Protein AF-A0A3N5NC85-F1 (afdb_monomer_lite)

Sequence (74 aa):
MVKVIAFWGIISILCAAVAGVVAGLKRRDHSFWAAWSFLFPPMLLVLLLLRTNRGPRPRRPGLDELEPDERRFL

Foldseek 3Di:
DVVVVVVLQVLLQVLLVLQLVLCVVLLHDSVVRSVCCSVPVCSSVVSVPDHRDPDDRPDDDDPVRVPPPPVVVD

pLDDT: mean 86.76, std 10.4, range [60.78, 97.62]

Structure (mmCIF, N/CA/C/O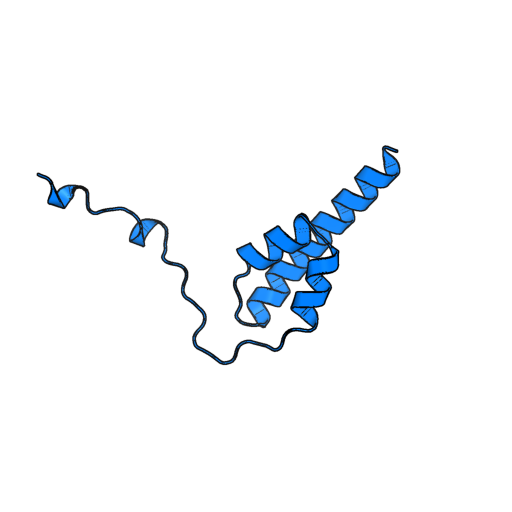 backbone):
data_AF-A0A3N5NC85-F1
#
_entry.id   AF-A0A3N5NC85-F1
#
loop_
_atom_site.group_PDB
_atom_site.id
_atom_site.type_symbol
_atom_site.label_atom_id
_atom_site.label_alt_id
_atom_site.label_comp_id
_atom_site.label_asym_id
_atom_site.label_entity_id
_atom_site.label_seq_id
_atom_site.pdbx_PDB_ins_code
_atom_site.Cartn_x
_atom_site.Cartn_y
_atom_site.Cartn_z
_atom_site.occupancy
_atom_site.B_iso_or_equiv
_atom_site.auth_seq_id
_atom_site.auth_comp_id
_atom_site.auth_asym_id
_atom_site.auth_atom_id
_atom_site.pdbx_PDB_model_num
ATOM 1 N N . MET A 1 1 ? 16.495 -5.132 -20.390 1.00 73.06 1 MET A N 1
ATOM 2 C CA . MET A 1 1 ? 16.612 -4.946 -18.925 1.00 73.06 1 MET A CA 1
ATOM 3 C C . MET A 1 1 ? 15.990 -3.637 -18.444 1.00 73.06 1 MET A C 1
ATOM 5 O O . MET A 1 1 ? 15.038 -3.713 -17.685 1.00 73.06 1 MET A O 1
ATOM 9 N N . VAL A 1 2 ? 16.415 -2.463 -18.929 1.00 84.38 2 VAL A N 1
ATOM 10 C CA . VAL A 1 2 ? 15.886 -1.152 -18.470 1.00 84.38 2 VAL A CA 1
ATOM 11 C C . VAL A 1 2 ? 14.356 -1.031 -18.571 1.00 84.38 2 VAL A C 1
ATOM 13 O O . VAL A 1 2 ? 13.705 -0.618 -17.619 1.00 84.38 2 VAL A O 1
ATOM 16 N N . LYS A 1 3 ? 13.762 -1.477 -19.688 1.00 93.12 3 LYS A N 1
ATOM 17 C CA . LYS A 1 3 ? 12.300 -1.466 -19.884 1.00 93.12 3 LYS A CA 1
ATOM 18 C C . LYS A 1 3 ? 11.543 -2.241 -18.795 1.00 93.12 3 LYS A C 1
ATOM 20 O O . LYS A 1 3 ? 10.506 -1.782 -18.343 1.00 93.12 3 LYS A O 1
ATOM 25 N N . VAL A 1 4 ? 12.074 -3.383 -18.350 1.00 92.44 4 VAL A N 1
ATOM 26 C CA . VAL A 1 4 ? 11.441 -4.228 -17.320 1.00 92.44 4 VAL A CA 1
ATOM 27 C C . VAL A 1 4 ? 11.421 -3.509 -15.973 1.00 92.44 4 VAL A C 1
ATOM 29 O O . VAL A 1 4 ? 10.399 -3.512 -15.299 1.00 92.44 4 VAL A O 1
ATOM 32 N N . ILE A 1 5 ? 12.519 -2.836 -15.621 1.00 91.94 5 ILE A N 1
ATOM 33 C CA . ILE A 1 5 ? 12.632 -2.060 -14.379 1.00 91.94 5 ILE A CA 1
ATOM 34 C C . ILE A 1 5 ? 11.653 -0.882 -14.394 1.00 91.94 5 ILE A C 1
ATOM 36 O O . ILE A 1 5 ? 10.973 -0.642 -13.401 1.00 91.94 5 ILE A O 1
ATOM 40 N N . ALA A 1 6 ? 11.537 -0.181 -15.527 1.00 94.62 6 ALA A N 1
ATOM 41 C CA . ALA A 1 6 ? 10.594 0.926 -15.672 1.00 94.62 6 ALA A CA 1
ATOM 42 C C . ALA A 1 6 ? 9.138 0.459 -15.515 1.00 94.62 6 ALA A C 1
ATOM 44 O O . ALA A 1 6 ? 8.389 1.045 -14.735 1.00 94.62 6 ALA A O 1
ATOM 45 N N . PHE A 1 7 ? 8.751 -0.629 -16.194 1.00 95.50 7 PHE A N 1
ATOM 46 C CA . PHE A 1 7 ? 7.415 -1.212 -16.033 1.00 95.50 7 PHE A CA 1
ATOM 47 C C . PHE A 1 7 ? 7.155 -1.645 -14.593 1.00 95.50 7 PHE A C 1
ATOM 49 O O . PHE A 1 7 ? 6.099 -1.335 -14.046 1.00 95.50 7 PHE A O 1
ATOM 56 N N . TRP A 1 8 ? 8.126 -2.308 -13.965 1.00 94.62 8 TRP A N 1
ATOM 57 C CA . TRP A 1 8 ? 8.007 -2.739 -12.578 1.00 94.62 8 TRP A CA 1
ATOM 58 C C . TRP A 1 8 ? 7.809 -1.556 -11.626 1.00 94.62 8 TRP A C 1
ATOM 60 O O . TRP A 1 8 ? 6.876 -1.567 -10.831 1.00 94.62 8 TRP A O 1
ATOM 70 N N . GLY A 1 9 ? 8.618 -0.501 -11.754 1.00 94.06 9 GLY A N 1
ATOM 71 C CA . GLY A 1 9 ? 8.512 0.698 -10.921 1.00 94.06 9 GLY A CA 1
ATOM 72 C C . GLY A 1 9 ? 7.166 1.411 -11.069 1.00 94.06 9 GLY A C 1
ATOM 73 O O . GLY A 1 9 ? 6.554 1.776 -10.067 1.00 94.06 9 GLY A O 1
ATOM 74 N N . ILE A 1 10 ? 6.663 1.554 -12.299 1.00 96.62 10 ILE A N 1
ATOM 75 C CA . ILE A 1 10 ? 5.346 2.162 -12.551 1.00 96.62 10 ILE A CA 1
ATOM 76 C C . ILE A 1 10 ? 4.240 1.329 -11.892 1.00 96.62 10 ILE A C 1
ATOM 78 O O . ILE A 1 10 ? 3.394 1.880 -11.187 1.00 96.62 10 ILE A O 1
ATOM 82 N N . ILE A 1 11 ? 4.269 0.005 -12.073 1.00 96.69 11 ILE A N 1
ATOM 83 C CA . ILE A 1 11 ? 3.293 -0.907 -11.462 1.00 96.69 11 ILE A CA 1
ATOM 84 C C . ILE A 1 11 ? 3.357 -0.816 -9.930 1.00 96.69 11 ILE A C 1
ATOM 86 O O . ILE A 1 11 ? 2.317 -0.673 -9.292 1.00 96.69 11 ILE A O 1
ATOM 90 N N . SER A 1 12 ? 4.554 -0.817 -9.340 1.00 95.94 12 SER A N 1
ATOM 91 C CA . SER A 1 12 ? 4.760 -0.653 -7.895 1.00 95.94 12 SER A CA 1
ATOM 92 C C . SER A 1 12 ? 4.159 0.641 -7.350 1.00 95.94 12 SER A C 1
ATOM 94 O O . SER A 1 12 ? 3.455 0.609 -6.339 1.00 95.94 12 SER A O 1
ATOM 96 N N . ILE A 1 13 ? 4.389 1.777 -8.013 1.00 97.25 13 ILE A N 1
ATOM 97 C CA . ILE A 1 13 ? 3.849 3.076 -7.579 1.00 97.25 13 ILE A CA 1
ATOM 98 C C . ILE A 1 13 ? 2.317 3.067 -7.638 1.00 97.25 13 ILE A C 1
ATOM 100 O O . ILE A 1 13 ? 1.658 3.473 -6.676 1.00 97.25 13 ILE A O 1
ATOM 104 N N . LEU A 1 14 ? 1.741 2.563 -8.734 1.00 97.62 14 LEU A N 1
ATOM 105 C CA . LEU A 1 14 ? 0.289 2.466 -8.891 1.00 97.62 14 LEU A CA 1
ATOM 106 C C . LEU A 1 14 ? -0.329 1.544 -7.831 1.00 97.62 14 LEU A C 1
ATOM 108 O O . LEU A 1 14 ? -1.308 1.920 -7.185 1.00 97.62 14 LEU A O 1
ATOM 112 N N . CYS A 1 15 ? 0.263 0.371 -7.591 1.00 96.56 15 CYS A N 1
ATOM 113 C CA . CYS A 1 15 ? -0.200 -0.560 -6.563 1.00 96.56 15 CYS A CA 1
ATOM 114 C C . CYS A 1 15 ? -0.139 0.049 -5.158 1.00 96.56 15 CYS A C 1
ATOM 116 O O . CYS A 1 15 ? -1.079 -0.128 -4.382 1.00 96.56 15 CYS A O 1
ATOM 118 N N . ALA A 1 16 ? 0.916 0.799 -4.837 1.00 96.25 16 ALA A N 1
ATOM 119 C CA . ALA A 1 16 ? 1.057 1.490 -3.557 1.00 96.25 16 ALA A CA 1
ATOM 120 C C . ALA A 1 16 ? -0.041 2.539 -3.334 1.00 96.25 16 ALA A C 1
ATOM 122 O O . ALA A 1 16 ? -0.666 2.567 -2.269 1.00 96.25 16 ALA A O 1
ATOM 123 N N . ALA A 1 17 ? -0.315 3.362 -4.351 1.00 97.19 17 ALA A N 1
ATOM 124 C CA . ALA A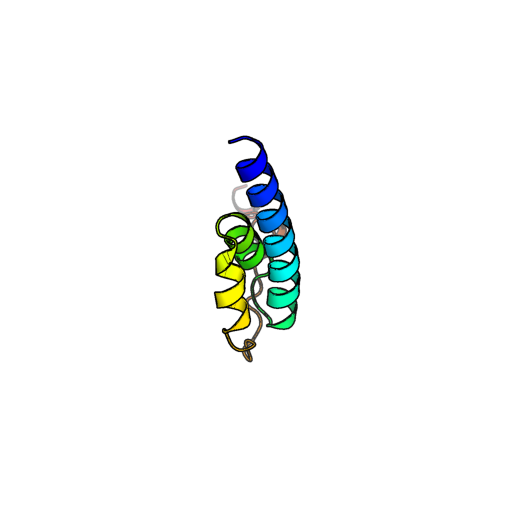 1 17 ? -1.357 4.382 -4.298 1.00 97.19 17 ALA A CA 1
ATOM 125 C C . ALA A 1 17 ? -2.745 3.755 -4.089 1.00 97.19 17 ALA A C 1
ATOM 127 O O . ALA A 1 17 ? -3.480 4.148 -3.177 1.00 97.19 17 ALA A O 1
ATOM 128 N N . VAL A 1 18 ? -3.076 2.722 -4.872 1.00 96.75 18 VAL A N 1
ATOM 129 C CA . VAL A 1 18 ? -4.350 1.998 -4.742 1.00 96.75 18 VAL A CA 1
ATOM 130 C C . VAL A 1 18 ? -4.459 1.331 -3.368 1.00 96.75 18 VAL A C 1
ATOM 132 O O . VAL A 1 18 ? -5.502 1.428 -2.719 1.00 96.75 18 VAL A O 1
ATOM 135 N N . ALA A 1 19 ? -3.387 0.706 -2.876 1.00 95.69 19 ALA A N 1
ATOM 136 C CA . ALA A 1 19 ? -3.387 0.054 -1.571 1.00 95.69 19 ALA A CA 1
ATOM 137 C C . ALA A 1 19 ? -3.614 1.040 -0.419 1.00 95.69 19 ALA A C 1
ATOM 139 O O . ALA A 1 19 ? -4.379 0.732 0.495 1.00 95.69 19 ALA A O 1
ATOM 140 N N . GLY A 1 20 ? -3.013 2.233 -0.473 1.00 93.38 20 GLY A N 1
ATOM 141 C CA . GLY A 1 20 ? -3.228 3.280 0.528 1.00 93.38 20 GLY A CA 1
ATOM 142 C C . GLY A 1 20 ? -4.699 3.696 0.632 1.00 93.38 20 GLY A C 1
ATOM 143 O O . GLY A 1 20 ? -5.249 3.770 1.736 1.00 93.38 20 GLY A O 1
ATOM 144 N N . VAL A 1 21 ? -5.363 3.882 -0.515 1.00 94.75 21 VAL A N 1
ATOM 145 C CA . VAL A 1 21 ? -6.794 4.222 -0.581 1.00 94.75 21 VAL A CA 1
ATOM 146 C C . VAL A 1 21 ? -7.657 3.066 -0.071 1.00 94.75 21 VAL A C 1
ATOM 148 O O . VAL A 1 21 ? -8.474 3.250 0.836 1.00 94.75 21 VAL A O 1
ATOM 151 N N . VAL A 1 22 ? -7.454 1.852 -0.596 1.00 94.06 22 VAL A N 1
ATOM 152 C CA . VAL A 1 22 ? -8.242 0.664 -0.223 1.00 94.06 22 VAL A CA 1
ATOM 153 C C . VAL A 1 22 ? -8.086 0.333 1.262 1.00 94.06 22 VAL A C 1
ATOM 155 O O . VAL A 1 22 ? -9.066 -0.024 1.918 1.00 94.06 22 VAL A O 1
ATOM 158 N N . ALA A 1 23 ? -6.885 0.476 1.823 1.00 92.31 23 ALA A N 1
ATOM 159 C CA . ALA A 1 23 ? -6.644 0.257 3.245 1.00 92.31 23 ALA A CA 1
ATOM 160 C C . ALA A 1 23 ? -7.395 1.280 4.106 1.00 92.31 23 ALA A C 1
ATOM 162 O O . ALA A 1 23 ? -8.009 0.892 5.101 1.00 92.31 23 ALA A O 1
ATOM 163 N N . GLY A 1 24 ? -7.433 2.550 3.688 1.00 88.50 24 GLY A N 1
ATOM 164 C CA . GLY A 1 24 ? -8.250 3.580 4.332 1.00 88.50 24 GLY A CA 1
ATOM 165 C C . GLY A 1 24 ? -9.736 3.210 4.359 1.00 88.50 24 GLY A C 1
ATOM 166 O O . GLY A 1 24 ? -10.353 3.228 5.427 1.00 88.50 24 GLY A O 1
ATOM 167 N N . LEU A 1 25 ? -10.286 2.774 3.219 1.00 89.56 25 LEU A N 1
ATOM 168 C CA . LEU A 1 25 ? -11.684 2.331 3.102 1.00 89.56 25 LEU A CA 1
ATOM 169 C C . LEU A 1 25 ? -11.976 1.081 3.948 1.00 89.56 25 LEU A C 1
ATOM 171 O O . LEU A 1 25 ? -13.020 0.987 4.595 1.00 89.56 25 LEU A O 1
ATOM 175 N N . LYS A 1 26 ? -11.035 0.131 4.000 1.00 90.00 26 LYS A N 1
ATOM 176 C CA . LYS A 1 26 ? -11.143 -1.097 4.807 1.00 90.00 26 LYS A CA 1
ATOM 177 C C . LYS A 1 26 ? -10.833 -0.882 6.296 1.00 90.00 26 LYS A C 1
ATOM 179 O O . LYS A 1 26 ? -10.813 -1.870 7.035 1.00 90.00 26 LYS A O 1
ATOM 184 N N . ARG A 1 27 ? -10.625 0.367 6.744 1.00 87.62 27 ARG A N 1
ATOM 185 C CA . ARG A 1 27 ? -10.263 0.742 8.128 1.00 87.62 27 ARG A CA 1
ATOM 186 C C . ARG A 1 27 ? -8.995 0.034 8.624 1.00 87.62 27 ARG A C 1
ATOM 188 O O . ARG A 1 27 ? -8.949 -0.491 9.737 1.00 87.62 27 ARG A O 1
ATOM 195 N N . ARG A 1 28 ? -7.975 -0.004 7.769 1.00 87.25 28 ARG A N 1
ATOM 196 C CA . ARG A 1 28 ? -6.649 -0.585 8.023 1.00 87.25 28 ARG A CA 1
ATOM 197 C C . ARG A 1 28 ? -5.551 0.465 7.898 1.00 87.25 28 ARG A C 1
ATOM 199 O O . ARG A 1 28 ? -5.786 1.578 7.430 1.00 87.25 28 ARG A O 1
ATOM 206 N N . ASP A 1 29 ? -4.342 0.090 8.300 1.00 87.94 29 ASP A N 1
ATOM 207 C CA . ASP A 1 29 ? -3.161 0.947 8.233 1.00 87.94 29 ASP A CA 1
ATOM 208 C C . ASP A 1 29 ? -2.746 1.243 6.790 1.00 87.94 29 ASP A C 1
ATOM 210 O O . ASP A 1 29 ? -2.098 0.437 6.121 1.00 87.94 29 ASP A O 1
ATOM 214 N N . HIS A 1 30 ? -3.112 2.433 6.317 1.00 90.12 30 HIS A N 1
ATOM 215 C CA . HIS A 1 30 ? -2.785 2.924 4.979 1.00 90.12 30 HIS A CA 1
ATOM 216 C C . HIS A 1 30 ? -1.281 2.887 4.662 1.00 90.12 30 HIS A C 1
ATOM 218 O O . HIS A 1 30 ? -0.908 2.362 3.617 1.00 90.12 30 HIS A O 1
ATOM 224 N N . SER A 1 31 ? -0.413 3.357 5.567 1.00 89.38 31 SER A N 1
ATOM 225 C CA . SER A 1 31 ? 1.040 3.394 5.355 1.00 89.38 31 SER A CA 1
ATOM 226 C C . SER A 1 31 ? 1.641 1.996 5.244 1.00 89.38 31 SER A C 1
ATOM 228 O O . SER A 1 31 ? 2.498 1.766 4.399 1.00 89.38 31 SER A O 1
ATOM 230 N N . PHE A 1 32 ? 1.170 1.054 6.067 1.00 91.31 32 PHE A N 1
ATOM 231 C CA . PHE A 1 32 ? 1.639 -0.330 6.039 1.00 91.31 32 PHE A CA 1
ATOM 232 C C . PHE A 1 32 ? 1.298 -0.987 4.698 1.00 91.31 32 PHE A C 1
ATOM 234 O O . PHE A 1 32 ? 2.174 -1.509 4.014 1.00 91.31 32 PHE A O 1
ATOM 241 N N . TRP A 1 33 ? 0.033 -0.908 4.283 1.00 93.94 33 TRP A N 1
ATOM 242 C CA . TRP A 1 33 ? -0.418 -1.545 3.048 1.00 93.94 33 TRP A CA 1
ATOM 243 C C . TRP A 1 33 ? 0.122 -0.875 1.780 1.00 93.94 33 TRP A C 1
ATOM 245 O O . TRP A 1 33 ? 0.413 -1.580 0.812 1.00 93.94 33 TRP A O 1
ATOM 255 N N . ALA A 1 34 ? 0.306 0.448 1.786 1.00 94.62 34 ALA A N 1
ATOM 256 C CA . ALA A 1 34 ? 0.954 1.164 0.690 1.00 94.62 34 ALA A CA 1
ATOM 257 C C . ALA A 1 34 ? 2.430 0.760 0.544 1.00 94.62 34 ALA A C 1
ATOM 259 O O . ALA A 1 34 ? 2.853 0.418 -0.558 1.00 94.62 34 ALA A O 1
ATOM 260 N N . ALA A 1 35 ? 3.192 0.722 1.644 1.00 94.44 35 ALA A N 1
ATOM 261 C CA . ALA A 1 35 ? 4.606 0.341 1.620 1.00 94.44 35 ALA A CA 1
ATOM 262 C C . ALA A 1 35 ? 4.806 -1.098 1.121 1.00 94.44 35 ALA A C 1
ATOM 264 O O . ALA A 1 35 ? 5.632 -1.348 0.242 1.00 94.44 35 ALA A O 1
ATOM 265 N N . TRP A 1 36 ? 4.001 -2.041 1.617 1.00 95.50 36 TRP A N 1
ATOM 266 C CA . TRP A 1 36 ? 4.089 -3.432 1.175 1.00 95.50 36 TRP A CA 1
ATOM 267 C C . TRP A 1 36 ? 3.670 -3.630 -0.281 1.00 95.50 36 TRP A C 1
ATOM 269 O O . TRP A 1 36 ? 4.286 -4.430 -0.977 1.00 95.50 36 TRP A O 1
ATOM 279 N N . SER A 1 37 ? 2.672 -2.886 -0.762 1.00 95.00 37 SER A N 1
ATOM 280 C CA . SER A 1 37 ? 2.242 -2.966 -2.166 1.00 95.00 37 SER A CA 1
ATOM 281 C C . SER A 1 37 ? 3.195 -2.241 -3.122 1.00 95.00 37 SER A C 1
ATOM 283 O O . SER A 1 37 ? 3.219 -2.557 -4.304 1.00 95.00 37 SER A O 1
ATOM 285 N N . PHE A 1 38 ? 4.009 -1.301 -2.634 1.00 94.50 38 PHE A N 1
ATOM 286 C CA . PHE A 1 38 ? 5.112 -0.728 -3.406 1.00 94.50 38 PHE A CA 1
ATOM 287 C C . PHE A 1 38 ? 6.245 -1.745 -3.597 1.00 94.50 38 PHE A C 1
ATOM 289 O O . PHE A 1 38 ? 6.711 -1.967 -4.717 1.00 94.50 38 PHE A O 1
ATOM 296 N N . LEU A 1 39 ? 6.667 -2.378 -2.497 1.00 94.25 39 LEU A N 1
ATOM 297 C CA . LEU A 1 39 ? 7.773 -3.338 -2.489 1.00 94.25 39 LEU A CA 1
ATOM 298 C C . LEU A 1 39 ? 7.406 -4.633 -3.223 1.00 94.25 39 LEU A C 1
ATOM 300 O O . LEU A 1 39 ? 8.203 -5.169 -3.991 1.00 94.25 39 LEU A O 1
ATOM 304 N N . PHE A 1 40 ? 6.185 -5.116 -3.004 1.00 94.56 40 PHE A N 1
ATOM 305 C CA . PHE A 1 40 ? 5.649 -6.319 -3.616 1.00 94.56 40 PHE A CA 1
ATOM 306 C C . PHE A 1 40 ? 4.250 -6.025 -4.184 1.00 94.56 40 PHE A C 1
ATOM 308 O O . PHE A 1 40 ? 3.253 -6.206 -3.482 1.00 94.56 40 PHE A O 1
ATOM 315 N N . PRO A 1 41 ? 4.143 -5.595 -5.458 1.00 91.56 41 PRO A N 1
ATOM 316 C CA . PRO A 1 41 ? 2.872 -5.222 -6.094 1.00 91.56 41 PRO A CA 1
ATOM 317 C C . PRO A 1 41 ? 1.715 -6.216 -5.901 1.00 91.56 41 PRO A C 1
ATOM 319 O O . PRO A 1 41 ? 0.596 -5.774 -5.618 1.00 91.56 41 PRO A O 1
ATOM 322 N N . PRO A 1 42 ? 1.937 -7.548 -5.952 1.00 94.50 42 PRO A N 1
ATOM 323 C CA . PRO A 1 42 ? 0.871 -8.523 -5.720 1.00 94.50 42 PRO A CA 1
ATOM 324 C C . PRO A 1 42 ? 0.239 -8.459 -4.320 1.00 94.50 42 PRO A C 1
ATOM 326 O O . PRO A 1 42 ? -0.873 -8.956 -4.136 1.00 94.50 42 PRO A O 1
ATOM 329 N N . MET A 1 43 ? 0.885 -7.821 -3.336 1.00 93.56 43 MET A N 1
ATOM 330 C CA . MET A 1 43 ? 0.339 -7.653 -1.984 1.00 93.56 43 MET A CA 1
ATOM 331 C C . MET A 1 43 ? -0.971 -6.850 -1.967 1.00 93.56 43 MET A C 1
ATOM 333 O O . MET A 1 43 ? -1.808 -7.035 -1.078 1.00 93.56 43 MET A O 1
ATOM 337 N N . LEU A 1 44 ? -1.209 -6.024 -2.990 1.00 93.25 44 LEU A N 1
ATOM 338 C CA . LEU A 1 44 ? -2.489 -5.348 -3.185 1.00 93.25 44 LEU A CA 1
ATOM 339 C C . LEU A 1 44 ? -3.656 -6.348 -3.292 1.00 93.25 44 LEU A C 1
ATOM 341 O O . LEU A 1 44 ? -4.734 -6.093 -2.754 1.00 93.25 44 LEU A O 1
ATOM 345 N N . LEU A 1 45 ? -3.457 -7.503 -3.936 1.00 94.12 45 LEU A N 1
ATOM 346 C CA . LEU A 1 45 ? -4.500 -8.528 -4.069 1.00 94.12 45 LEU A CA 1
ATOM 347 C C . LEU A 1 45 ? -4.892 -9.098 -2.704 1.00 94.12 45 LEU A C 1
ATOM 349 O O . LEU A 1 45 ? -6.075 -9.266 -2.414 1.00 94.12 45 LEU A O 1
ATOM 353 N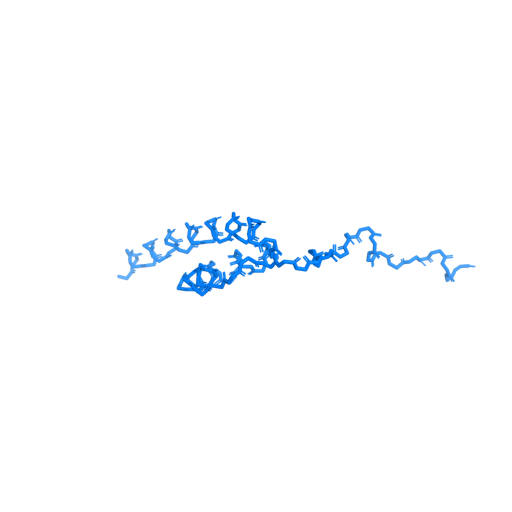 N . VAL A 1 46 ? -3.904 -9.317 -1.835 1.00 94.50 46 VAL A N 1
ATOM 354 C CA . VAL A 1 46 ? -4.122 -9.780 -0.460 1.00 94.50 46 VAL A CA 1
ATOM 355 C C . VAL A 1 46 ? -4.997 -8.779 0.300 1.00 94.50 46 VAL A C 1
ATOM 357 O O . VAL A 1 46 ? -5.981 -9.169 0.931 1.00 94.50 46 VAL A O 1
ATOM 360 N N . LEU A 1 47 ? -4.713 -7.477 0.173 1.00 92.06 47 LEU A N 1
ATOM 361 C CA . LEU A 1 47 ? -5.544 -6.421 0.760 1.00 92.06 47 LEU A CA 1
ATOM 362 C C . LEU A 1 47 ? -6.981 -6.430 0.223 1.00 92.06 47 LEU A C 1
ATOM 364 O O . LEU A 1 47 ? -7.927 -6.240 0.994 1.00 92.06 47 LEU A O 1
ATOM 368 N N . LEU A 1 48 ? -7.154 -6.618 -1.085 1.00 93.25 48 LEU A N 1
ATOM 369 C CA . LEU A 1 48 ? -8.470 -6.632 -1.722 1.00 93.25 48 LEU A CA 1
ATOM 370 C C . LEU A 1 48 ? -9.328 -7.798 -1.219 1.00 93.25 48 LEU A C 1
ATOM 372 O O . LEU A 1 48 ? -10.497 -7.576 -0.889 1.00 93.25 48 LEU A O 1
ATOM 376 N N . LEU A 1 49 ? -8.732 -8.986 -1.083 1.00 95.06 49 LEU A N 1
ATOM 377 C CA . LEU A 1 49 ? -9.389 -10.198 -0.579 1.00 95.06 49 LEU A CA 1
ATOM 378 C C . LEU A 1 49 ? -9.772 -10.098 0.901 1.00 95.06 49 LEU A C 1
ATOM 380 O O . LEU A 1 49 ? -10.781 -10.650 1.339 1.00 95.06 49 LEU A O 1
ATOM 384 N N . LEU A 1 50 ? -8.987 -9.372 1.690 1.00 91.50 50 LEU A N 1
ATOM 385 C CA . LEU A 1 50 ? -9.251 -9.205 3.110 1.00 91.50 50 LEU A CA 1
ATOM 386 C C . LEU A 1 50 ? -10.528 -8.391 3.371 1.00 91.50 50 LEU A C 1
ATOM 388 O O . LEU A 1 50 ? -10.740 -7.323 2.80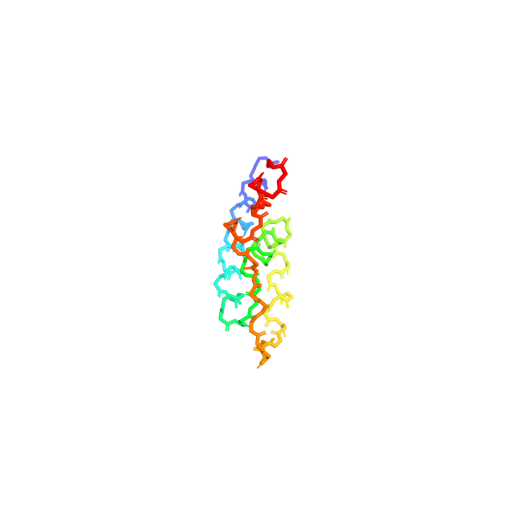0 1.00 91.50 50 LEU A O 1
ATOM 392 N N . ARG A 1 51 ? -11.375 -8.845 4.300 1.00 86.81 51 ARG A N 1
ATOM 393 C CA . ARG A 1 51 ? -12.609 -8.131 4.668 1.00 86.81 51 ARG A CA 1
ATOM 394 C C . ARG A 1 51 ? -12.307 -6.802 5.375 1.00 86.81 51 ARG A C 1
ATOM 396 O O . ARG A 1 51 ? -11.316 -6.679 6.101 1.00 86.81 51 ARG A O 1
ATOM 403 N N . THR A 1 52 ? -13.195 -5.823 5.191 1.00 85.62 52 THR A N 1
ATOM 404 C CA . THR A 1 52 ? -13.194 -4.563 5.950 1.00 85.62 52 THR A CA 1
ATOM 405 C C . THR A 1 52 ? -13.167 -4.844 7.446 1.00 85.62 52 THR A C 1
ATOM 407 O O . THR A 1 52 ? -13.970 -5.637 7.946 1.00 85.62 52 THR A O 1
ATOM 410 N N . ASN A 1 53 ? -12.248 -4.185 8.152 1.00 83.25 53 ASN A N 1
ATOM 411 C CA . ASN A 1 53 ? -12.150 -4.301 9.596 1.00 83.25 53 ASN A CA 1
ATOM 412 C C . ASN A 1 53 ? -13.370 -3.626 10.247 1.00 83.25 53 ASN A C 1
ATOM 414 O O . ASN A 1 53 ? -13.644 -2.454 9.987 1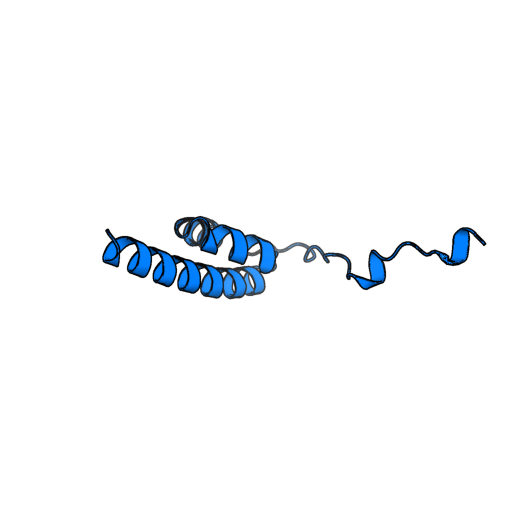.00 83.25 53 ASN A O 1
ATOM 418 N N . ARG A 1 54 ? -14.122 -4.379 11.057 1.00 78.50 54 ARG A N 1
ATOM 419 C CA . ARG A 1 54 ? -15.305 -3.882 11.786 1.00 78.50 54 ARG A CA 1
ATOM 420 C C . ARG A 1 54 ? -14.971 -3.370 13.190 1.00 78.50 54 ARG A C 1
ATOM 422 O O . ARG A 1 54 ? -15.824 -2.735 13.800 1.00 78.50 54 ARG A O 1
ATOM 429 N N . GLY A 1 55 ? -13.768 -3.650 13.694 1.00 79.50 55 GLY A N 1
ATOM 430 C CA . GLY A 1 55 ? -13.323 -3.190 15.008 1.00 79.50 55 GLY A CA 1
ATOM 431 C C . GLY A 1 55 ? -12.923 -1.709 15.029 1.00 79.50 55 GLY A C 1
ATOM 432 O O . GLY A 1 55 ? -12.854 -1.068 13.971 1.00 79.50 55 GLY A O 1
ATOM 433 N N . PRO A 1 56 ? -12.632 -1.160 16.224 1.00 70.69 56 PRO A N 1
ATOM 434 C CA . PRO A 1 56 ? -11.998 0.146 16.361 1.00 70.69 56 PRO A CA 1
ATOM 435 C C . PRO A 1 56 ? -10.742 0.197 15.489 1.00 70.69 56 PRO A C 1
ATOM 437 O O . PRO A 1 56 ? -9.928 -0.729 15.508 1.00 70.69 56 PRO A O 1
ATOM 440 N N . ARG A 1 57 ? -10.599 1.252 14.678 1.00 69.06 57 ARG A N 1
ATOM 441 C CA . ARG A 1 57 ? -9.391 1.441 13.870 1.00 69.06 57 ARG A CA 1
ATOM 442 C C . ARG A 1 57 ? -8.211 1.544 14.842 1.00 69.06 57 ARG A C 1
ATOM 444 O O . ARG A 1 57 ? -8.295 2.390 15.733 1.00 69.06 57 ARG A O 1
ATOM 451 N N . PRO A 1 58 ? -7.144 0.736 14.693 1.00 70.31 58 PRO A N 1
ATOM 452 C CA . PRO A 1 58 ? -5.944 0.917 15.494 1.00 70.31 58 PRO A CA 1
ATOM 453 C C . PRO A 1 58 ? -5.474 2.360 15.297 1.00 70.31 58 PRO A C 1
ATOM 455 O O . PRO A 1 58 ? -5.162 2.770 14.177 1.00 70.31 58 PRO A O 1
ATOM 458 N N . ARG A 1 59 ? -5.536 3.172 16.355 1.00 70.81 59 ARG A N 1
ATOM 459 C CA . ARG A 1 59 ? -4.983 4.523 16.322 1.00 70.81 59 ARG A CA 1
ATOM 460 C C . ARG A 1 59 ? -3.481 4.347 16.467 1.00 70.81 59 ARG A C 1
ATOM 462 O O . ARG A 1 59 ? -3.015 3.917 17.516 1.00 70.81 59 ARG A O 1
ATOM 469 N N . ARG A 1 60 ? -2.736 4.623 15.397 1.00 71.25 60 ARG A N 1
ATOM 470 C CA . ARG A 1 60 ? -1.285 4.746 15.508 1.00 71.25 60 ARG A CA 1
ATOM 471 C C . ARG A 1 60 ? -1.010 6.016 16.326 1.00 71.25 60 ARG A C 1
ATOM 473 O O . ARG A 1 60 ? -1.591 7.043 15.963 1.00 71.25 60 ARG A O 1
ATOM 480 N N . PRO A 1 61 ? -0.220 5.947 17.413 1.00 80.75 61 PRO A N 1
ATOM 481 C CA . PRO A 1 61 ? 0.118 7.127 18.198 1.00 80.75 61 PRO A CA 1
ATOM 482 C C . PRO A 1 61 ? 0.695 8.215 17.296 1.00 80.75 61 PRO A C 1
ATOM 484 O O . PRO A 1 61 ? 1.436 7.907 16.353 1.00 80.75 61 PRO A O 1
ATOM 487 N N . GLY A 1 62 ? 0.312 9.464 17.552 1.00 80.88 62 GLY A N 1
ATOM 488 C CA . GLY A 1 62 ? 0.923 10.612 16.883 1.00 80.88 62 GLY A CA 1
ATOM 489 C C . GLY A 1 62 ? 2.415 10.700 17.211 1.00 80.88 62 GLY A C 1
ATOM 490 O O . GLY A 1 62 ? 2.852 10.170 18.228 1.00 80.88 62 GLY A O 1
ATOM 491 N N . LEU A 1 63 ? 3.204 11.370 16.368 1.00 76.75 63 LEU A N 1
ATOM 492 C CA . LEU A 1 63 ? 4.620 11.621 16.678 1.00 76.75 63 LEU A CA 1
ATOM 493 C C . LEU A 1 63 ? 4.763 12.427 17.980 1.00 76.75 63 LEU A C 1
ATOM 495 O O . LEU A 1 63 ? 5.594 12.082 18.809 1.00 76.75 63 LEU A O 1
ATOM 499 N N . ASP A 1 64 ? 3.862 13.383 18.202 1.00 78.81 64 ASP A N 1
ATOM 500 C CA . ASP A 1 64 ? 3.785 14.190 19.427 1.00 78.81 64 ASP A CA 1
ATOM 501 C C . ASP A 1 64 ? 3.437 13.352 20.674 1.00 78.81 64 ASP A C 1
ATOM 503 O O . ASP A 1 64 ? 3.786 13.707 21.792 1.00 78.81 64 ASP A O 1
ATOM 507 N N . GLU A 1 65 ? 2.746 12.219 20.499 1.00 80.00 65 GLU A N 1
ATOM 508 C CA . GLU A 1 65 ? 2.413 11.287 21.589 1.00 80.00 65 GLU A CA 1
ATOM 509 C C . GLU A 1 65 ? 3.585 10.341 21.920 1.00 80.00 65 GLU A C 1
ATOM 511 O O . GLU A 1 65 ? 3.566 9.668 22.951 1.00 80.00 65 GLU A O 1
ATOM 516 N N . LEU A 1 66 ? 4.580 10.252 21.030 1.00 76.75 66 LEU A N 1
ATOM 517 C CA . LEU A 1 66 ? 5.773 9.414 21.172 1.00 76.75 66 LEU A CA 1
ATOM 518 C C . LEU A 1 66 ? 6.976 10.189 21.717 1.00 76.75 66 LEU A C 1
ATOM 520 O O . LEU A 1 66 ? 7.984 9.560 22.036 1.00 76.75 66 LEU A O 1
ATOM 524 N N . GLU A 1 67 ? 6.890 11.517 21.806 1.00 77.62 67 GLU A N 1
ATOM 525 C CA . GLU A 1 67 ? 7.948 12.347 22.369 1.00 77.62 67 GLU A CA 1
ATOM 526 C C . GLU A 1 67 ? 8.019 12.094 23.887 1.00 77.62 67 GLU A C 1
ATOM 528 O O . GLU A 1 67 ? 7.057 12.374 24.610 1.00 77.62 67 GLU A O 1
ATOM 533 N N . PRO A 1 68 ? 9.102 11.475 24.396 1.00 70.69 68 PRO A N 1
ATOM 534 C CA . PRO A 1 68 ? 9.244 11.255 25.824 1.00 70.69 68 PRO A CA 1
ATOM 535 C C . PRO A 1 68 ? 9.339 12.619 26.505 1.00 70.69 68 PRO A C 1
ATOM 537 O O . PRO A 1 68 ? 10.116 13.470 26.085 1.00 70.69 68 PRO A O 1
ATOM 540 N N . ASP A 1 69 ? 8.536 12.821 27.548 1.00 68.50 69 ASP A N 1
ATOM 541 C CA . ASP A 1 69 ? 8.519 14.042 28.351 1.00 68.50 69 ASP A CA 1
ATOM 542 C C . ASP A 1 69 ? 9.891 14.253 29.015 1.00 68.50 69 ASP A C 1
ATOM 544 O O . ASP A 1 69 ? 10.156 13.801 30.131 1.00 68.50 69 ASP A O 1
ATOM 548 N N . GLU A 1 70 ? 10.794 14.913 28.291 1.00 65.38 70 GLU A N 1
ATOM 549 C CA . GLU A 1 70 ? 12.166 15.225 28.703 1.00 65.38 70 GLU A CA 1
ATOM 550 C C . GLU A 1 70 ? 12.183 16.117 29.959 1.00 65.38 70 GLU A C 1
ATOM 552 O O . GLU A 1 70 ? 13.166 16.154 30.696 1.00 65.38 70 GLU A O 1
ATOM 557 N N . ARG A 1 71 ? 11.047 16.752 30.293 1.00 62.91 71 ARG A N 1
ATOM 558 C CA . ARG A 1 71 ? 10.863 17.554 31.512 1.00 62.91 71 ARG A CA 1
ATOM 559 C C . ARG A 1 71 ? 10.745 16.726 32.788 1.00 62.91 71 ARG A C 1
ATOM 561 O O . ARG A 1 71 ? 10.737 17.301 33.870 1.00 62.91 71 ARG A O 1
ATOM 568 N N . ARG A 1 72 ? 10.627 15.398 32.692 1.00 61.09 72 ARG A N 1
ATOM 569 C CA . ARG A 1 72 ? 10.517 14.511 33.862 1.00 61.09 72 ARG A CA 1
ATOM 570 C C . ARG A 1 72 ? 11.868 14.179 34.510 1.00 61.09 72 ARG A C 1
ATOM 572 O O . ARG A 1 72 ? 11.883 13.540 35.559 1.00 61.09 72 ARG A O 1
ATOM 579 N N . PHE A 1 73 ? 12.976 14.576 33.880 1.00 67.06 73 PHE A N 1
ATOM 580 C CA . PHE A 1 73 ? 14.348 14.265 34.302 1.00 67.06 73 PHE A CA 1
ATOM 581 C C . PHE A 1 73 ? 15.158 15.493 34.771 1.00 67.06 73 PHE A C 1
ATOM 583 O O . PHE A 1 73 ? 16.364 15.366 34.983 1.00 67.06 73 PHE A O 1
ATOM 590 N N . LEU A 1 74 ? 14.512 16.653 34.946 1.00 60.78 74 LEU A N 1
ATOM 591 C CA . LEU A 1 74 ? 15.069 17.874 35.550 1.00 60.78 74 LEU A CA 1
ATOM 592 C C . LEU A 1 74 ? 14.360 18.174 36.875 1.00 60.78 74 LEU A C 1
ATOM 594 O O . LEU A 1 74 ? 15.039 18.691 37.788 1.00 60.78 74 LEU A O 1
#

Radius of gyration: 17.17 Å; chains: 1; bounding box: 32×28×55 Å

Secondary structure (DSSP, 8-sta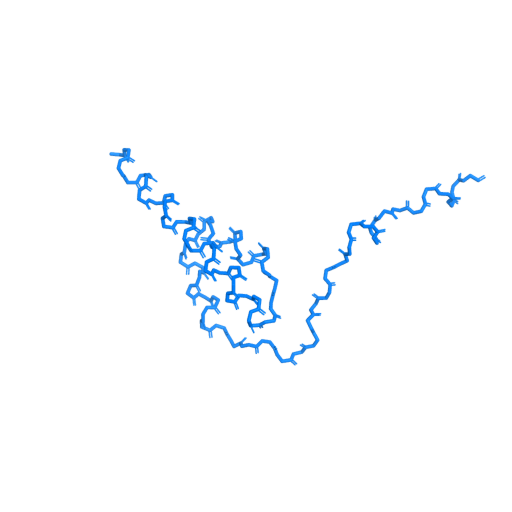te):
-HHHHHHHHHHHHHHHHHHHHHHHHTTS-HHHHHHHHHHSTTHHHHHHHSPPP-SPP--PPPHHHHS--GGGG-